Protein AF-A0A7C4WI22-F1 (afdb_monomer_lite)

Foldseek 3Di:
DDDPQDWLLQALQWDADPVGNQKTAGCDPVDPRHRHIDGRRHRDDPPGDGNPPPDAQWKQFPVVRDTDGPVCVVVVQQTWIWGPPVPDDPVPTDIDHDHDD

Secondary structure (DSSP, 8-state):
-------GGGBTTEEEETTEEEEEEE--TTSTTTT-EEETTSPP-TT--B----S--EEEETTTTEEEEGGGGGGGTTSEEEE--TTS-GGG--EEE----

Sequence (101 aa):
MSALSECCKDCNYWLPLDVLPMIGECRNIKSRNFGKVAFQDDVPCECFVERCFSGTEFYWCKDCQTTVYYEDLKMHKGHKVFIETSTLPIEDIVEYTFAGD

Structure (mmCIF, N/CA/C/O backbone):
data_AF-A0A7C4WI22-F1
#
_entry.id   AF-A0A7C4WI22-F1
#
loop_
_atom_site.group_PDB
_atom_site.id
_atom_site.type_symbol
_atom_site.label_atom_id
_atom_site.label_alt_id
_atom_site.label_comp_id
_atom_site.label_asym_id
_atom_site.label_entity_id
_atom_site.label_seq_id
_atom_site.pdbx_PDB_ins_code
_atom_site.Cartn_x
_atom_site.Cartn_y
_atom_site.Cartn_z
_atom_site.occupancy
_atom_site.B_iso_or_equiv
_atom_site.auth_seq_id
_atom_site.auth_comp_id
_atom_site.auth_asym_id
_atom_site.auth_atom_id
_atom_site.pdbx_PDB_model_num
ATOM 1 N N . MET A 1 1 ? -27.569 -5.154 -5.835 1.00 37.91 1 MET A N 1
ATOM 2 C CA . MET A 1 1 ? -26.599 -4.482 -4.950 1.00 37.91 1 MET A CA 1
ATOM 3 C C . MET A 1 1 ? -25.571 -5.532 -4.577 1.00 37.91 1 MET A C 1
ATOM 5 O O . MET A 1 1 ? -25.855 -6.354 -3.718 1.00 37.91 1 MET A O 1
ATOM 9 N N . SER A 1 2 ? -24.474 -5.623 -5.325 1.00 38.50 2 SER A N 1
ATOM 10 C CA . SER A 1 2 ? -23.427 -6.605 -5.037 1.00 38.50 2 SER A CA 1
ATOM 11 C C . SER A 1 2 ? -22.581 -6.043 -3.904 1.00 38.50 2 SER A C 1
ATOM 13 O O . SER A 1 2 ? -21.909 -5.037 -4.104 1.00 38.50 2 SER A O 1
ATOM 15 N N . ALA A 1 3 ? -22.674 -6.633 -2.712 1.00 43.56 3 ALA A N 1
ATOM 16 C CA . ALA A 1 3 ? -21.692 -6.383 -1.669 1.00 43.56 3 ALA A CA 1
ATOM 17 C C . ALA A 1 3 ? -20.350 -6.876 -2.218 1.00 43.56 3 ALA A C 1
ATOM 19 O O . ALA A 1 3 ? -20.193 -8.070 -2.475 1.00 43.56 3 ALA A O 1
ATOM 20 N N . LEU A 1 4 ? -19.435 -5.954 -2.510 1.00 52.62 4 LEU A N 1
ATOM 21 C CA . LEU A 1 4 ? -18.050 -6.316 -2.773 1.00 52.62 4 LEU A CA 1
ATOM 22 C C . LEU A 1 4 ? -17.564 -7.022 -1.504 1.00 52.62 4 LEU A C 1
ATOM 24 O O . LEU A 1 4 ? -17.686 -6.474 -0.412 1.00 52.62 4 LEU A O 1
ATOM 28 N N . SER A 1 5 ? -17.144 -8.279 -1.631 1.00 61.59 5 SER A N 1
ATOM 29 C CA . SER A 1 5 ? -16.583 -9.019 -0.505 1.00 61.59 5 SER A CA 1
ATOM 30 C C . SER A 1 5 ? -15.273 -8.337 -0.132 1.00 61.59 5 SER A C 1
ATOM 32 O O . SER A 1 5 ? -14.318 -8.431 -0.896 1.00 61.59 5 SER A O 1
ATOM 34 N N . GLU A 1 6 ? -15.244 -7.637 1.000 1.00 83.00 6 GLU A N 1
ATOM 35 C CA . GLU A 1 6 ? -14.023 -7.026 1.525 1.00 83.00 6 GLU A CA 1
ATOM 36 C C . GLU A 1 6 ? -12.975 -8.126 1.725 1.00 83.00 6 GLU A C 1
ATOM 38 O O . GLU A 1 6 ? -13.267 -9.168 2.322 1.00 83.00 6 GLU A O 1
ATOM 43 N N . CYS A 1 7 ? -11.766 -7.920 1.207 1.00 90.38 7 CYS A N 1
ATOM 44 C CA . CYS A 1 7 ? -10.666 -8.864 1.370 1.00 90.38 7 CYS A CA 1
ATOM 45 C C . CYS A 1 7 ? -9.367 -8.164 1.765 1.00 90.38 7 CYS A C 1
ATOM 47 O O . CYS A 1 7 ? -9.239 -6.940 1.684 1.00 90.38 7 CYS A O 1
ATOM 49 N N . CYS A 1 8 ? -8.393 -8.935 2.249 1.00 90.00 8 CYS A N 1
ATOM 50 C CA . CYS A 1 8 ? -7.143 -8.393 2.774 1.00 90.00 8 CYS A CA 1
ATOM 51 C C . CYS A 1 8 ? -6.425 -7.460 1.789 1.00 90.00 8 CYS A C 1
ATOM 53 O O . CYS A 1 8 ? -5.881 -6.450 2.228 1.00 90.00 8 CYS A O 1
ATOM 55 N N . LYS A 1 9 ? -6.469 -7.729 0.477 1.00 87.50 9 LYS A N 1
ATOM 56 C CA . LYS A 1 9 ? -5.838 -6.870 -0.547 1.00 87.50 9 LYS A CA 1
ATOM 57 C C . LYS A 1 9 ? -6.433 -5.470 -0.646 1.00 87.50 9 LYS A C 1
ATOM 59 O O . LYS A 1 9 ? -5.744 -4.541 -1.071 1.00 87.50 9 LYS A O 1
ATOM 64 N N . ASP A 1 10 ? -7.684 -5.334 -0.226 1.00 87.44 10 ASP A N 1
ATOM 65 C CA . ASP A 1 10 ? -8.412 -4.075 -0.187 1.00 87.44 10 ASP A CA 1
ATOM 66 C C . ASP A 1 10 ? -8.132 -3.330 1.119 1.00 87.44 10 ASP A C 1
ATOM 68 O O . ASP A 1 10 ? -8.744 -2.307 1.370 1.00 87.44 10 ASP A O 1
ATOM 72 N N . CYS A 1 11 ? -7.229 -3.811 1.980 1.00 87.31 11 CYS A N 1
ATOM 73 C CA . CYS A 1 11 ? -6.831 -3.111 3.196 1.00 87.31 11 CYS A CA 1
ATOM 74 C C . CYS A 1 11 ? -5.664 -2.157 2.912 1.00 87.31 11 CYS A C 1
ATOM 76 O O . CYS A 1 11 ? -4.666 -2.533 2.293 1.00 87.31 11 CYS A O 1
ATOM 78 N N . ASN A 1 12 ? -5.719 -0.936 3.447 1.00 86.00 12 ASN A N 1
ATOM 79 C CA . ASN A 1 12 ? -4.648 0.053 3.303 1.00 86.00 12 ASN A CA 1
ATOM 80 C C . ASN A 1 12 ? -3.288 -0.459 3.817 1.00 86.00 12 ASN A C 1
ATOM 82 O O . ASN A 1 12 ? -2.239 -0.092 3.299 1.00 86.00 12 ASN A O 1
ATOM 86 N N . TYR A 1 13 ? -3.311 -1.350 4.810 1.00 87.12 13 TYR A N 1
ATOM 87 C CA . TYR A 1 13 ? -2.118 -1.916 5.444 1.00 87.12 13 TYR A CA 1
ATOM 88 C C . TYR A 1 13 ? -1.639 -3.234 4.826 1.00 87.12 13 TYR A C 1
ATOM 90 O O . TYR A 1 13 ? -0.800 -3.913 5.420 1.00 87.12 13 TYR A O 1
ATOM 98 N N . TRP A 1 14 ? -2.194 -3.628 3.683 1.00 87.56 14 TRP A N 1
ATOM 99 C CA . TRP A 1 14 ? -1.770 -4.815 2.956 1.00 87.56 14 TRP A CA 1
ATOM 100 C C . TRP A 1 14 ? -0.560 -4.538 2.076 1.00 87.56 14 TRP A C 1
ATOM 102 O O . TRP A 1 14 ? -0.648 -3.736 1.146 1.00 87.56 14 TRP A O 1
ATOM 112 N N . LEU A 1 15 ? 0.544 -5.240 2.313 1.00 86.75 15 LEU A N 1
ATOM 113 C CA . LEU A 1 15 ? 1.711 -5.179 1.440 1.00 86.75 15 LEU A CA 1
ATOM 114 C C . LEU A 1 15 ? 1.877 -6.521 0.711 1.00 86.75 15 LEU A C 1
ATOM 116 O O . LEU A 1 15 ? 2.206 -7.502 1.375 1.00 86.75 15 LEU A O 1
ATOM 120 N N . PRO A 1 16 ? 1.644 -6.611 -0.611 1.00 88.62 16 PRO A N 1
ATOM 121 C CA . PRO A 1 16 ? 1.907 -7.842 -1.355 1.00 88.62 16 PRO A CA 1
ATOM 122 C C . PRO A 1 16 ? 3.401 -8.200 -1.317 1.00 88.62 16 PRO A C 1
ATOM 124 O O . PRO A 1 16 ? 4.252 -7.317 -1.272 1.00 88.62 16 PRO A O 1
ATOM 127 N N . LEU A 1 17 ? 3.721 -9.495 -1.350 1.00 81.38 17 LEU A N 1
ATOM 128 C CA . LEU A 1 17 ? 5.098 -9.972 -1.489 1.00 81.38 17 LEU A CA 1
ATOM 129 C C . LEU A 1 17 ? 5.545 -9.889 -2.955 1.00 81.38 17 LEU A C 1
ATOM 131 O O . LEU A 1 17 ? 4.830 -10.360 -3.840 1.00 81.38 17 LEU A O 1
ATOM 135 N N . ASP A 1 18 ? 6.763 -9.398 -3.203 1.00 77.19 18 ASP A N 1
ATOM 136 C CA . ASP A 1 18 ? 7.298 -9.169 -4.559 1.00 77.19 18 ASP A CA 1
ATOM 137 C C . ASP A 1 18 ? 7.275 -10.416 -5.454 1.00 77.19 18 ASP A C 1
ATOM 139 O O . ASP A 1 18 ? 6.994 -10.348 -6.648 1.00 77.19 18 ASP A O 1
ATOM 143 N N . VAL A 1 19 ? 7.571 -11.580 -4.871 1.00 81.19 19 VAL A N 1
ATOM 144 C CA . VAL A 1 19 ? 7.665 -12.852 -5.604 1.00 81.19 19 VAL A CA 1
ATOM 145 C C . VAL A 1 19 ? 6.309 -13.522 -5.828 1.00 81.19 19 VAL A C 1
ATOM 147 O O . VAL A 1 19 ? 6.176 -14.348 -6.729 1.00 81.19 19 VAL A O 1
ATOM 150 N N . LEU A 1 20 ? 5.312 -13.208 -4.996 1.00 85.25 20 LEU A N 1
ATOM 151 C CA . LEU A 1 20 ? 4.006 -13.867 -4.970 1.00 85.25 20 LEU A CA 1
ATOM 152 C C . LEU A 1 20 ? 2.926 -12.839 -4.595 1.00 85.25 20 LEU A C 1
ATOM 154 O O . LEU A 1 20 ? 2.500 -12.804 -3.442 1.00 85.25 20 LEU A O 1
ATOM 158 N N . PRO A 1 21 ? 2.431 -12.039 -5.557 1.00 78.25 21 PRO A N 1
ATOM 159 C CA . PRO A 1 21 ? 1.522 -10.920 -5.277 1.00 78.25 21 PRO A CA 1
ATOM 160 C C . PRO A 1 21 ? 0.146 -11.347 -4.737 1.00 78.25 21 PRO A C 1
ATOM 162 O O . PRO A 1 21 ? -0.598 -10.528 -4.207 1.00 78.25 21 PRO A O 1
ATOM 165 N N . MET A 1 22 ? -0.186 -12.638 -4.834 1.00 88.69 22 MET A N 1
ATOM 166 C CA . MET A 1 22 ? -1.374 -13.251 -4.223 1.00 88.69 22 MET A CA 1
ATOM 167 C C . MET A 1 22 ? -1.270 -13.418 -2.697 1.00 88.69 22 MET A C 1
ATOM 169 O O . MET A 1 22 ? -2.264 -13.740 -2.046 1.00 88.69 22 MET A O 1
ATOM 173 N N . ILE A 1 23 ? -0.074 -13.230 -2.134 1.00 90.75 23 ILE A N 1
ATOM 174 C CA . ILE A 1 23 ? 0.225 -13.288 -0.704 1.00 90.75 23 ILE A CA 1
ATOM 175 C C . ILE A 1 23 ? 0.741 -11.913 -0.293 1.00 90.75 23 ILE A C 1
ATOM 177 O O . ILE A 1 23 ? 1.508 -11.282 -1.019 1.00 90.75 23 ILE A O 1
ATOM 181 N N . GLY A 1 24 ? 0.341 -11.448 0.881 1.00 90.88 24 GLY A N 1
ATOM 182 C CA . GLY A 1 24 ? 0.826 -10.190 1.427 1.00 90.88 24 GLY A CA 1
ATOM 183 C C . GLY A 1 24 ? 0.951 -10.230 2.936 1.00 90.88 24 GLY A C 1
ATOM 184 O O . GLY A 1 24 ? 0.423 -11.118 3.605 1.00 90.88 24 GLY A O 1
ATOM 185 N N . GLU A 1 25 ? 1.695 -9.269 3.461 1.00 91.81 25 GLU A N 1
ATOM 186 C CA . GLU A 1 25 ? 1.937 -9.072 4.879 1.00 91.81 25 GLU A CA 1
ATOM 187 C C . GLU A 1 25 ? 1.053 -7.940 5.413 1.00 91.81 25 GLU A C 1
ATOM 189 O O . GLU A 1 25 ? 0.895 -6.887 4.786 1.00 91.81 25 GLU A O 1
ATOM 194 N N . CYS A 1 26 ? 0.497 -8.126 6.610 1.00 92.44 26 CYS A N 1
ATOM 195 C CA . CYS A 1 26 ? -0.184 -7.046 7.314 1.00 92.44 26 CYS A CA 1
ATOM 196 C C . CYS A 1 26 ? 0.831 -6.111 7.991 1.00 92.44 26 CYS A C 1
ATOM 198 O O . CYS A 1 26 ? 1.548 -6.502 8.914 1.00 92.44 26 CYS A O 1
ATOM 200 N N . ARG A 1 27 ? 0.823 -4.834 7.600 1.00 89.00 27 ARG A N 1
ATOM 201 C CA . ARG A 1 27 ? 1.687 -3.781 8.161 1.00 89.00 27 ARG A CA 1
ATOM 202 C C . ARG A 1 27 ? 1.025 -2.944 9.262 1.00 89.00 27 ARG A C 1
ATOM 204 O O . ARG A 1 27 ? 1.606 -1.973 9.739 1.00 89.00 27 ARG A O 1
ATOM 211 N N . ASN A 1 28 ? -0.185 -3.298 9.700 1.00 90.12 28 ASN A N 1
ATOM 212 C CA . ASN A 1 28 ? -0.883 -2.550 10.745 1.00 90.12 28 ASN A CA 1
ATOM 213 C C . ASN A 1 28 ? -0.369 -2.936 12.140 1.00 90.12 28 ASN A C 1
ATOM 215 O O . ASN A 1 28 ? -0.789 -3.955 12.682 1.00 90.12 28 ASN A O 1
ATOM 219 N N . ILE A 1 29 ? 0.457 -2.089 12.761 1.00 85.56 29 ILE A N 1
ATOM 220 C CA . ILE A 1 29 ? 1.017 -2.307 14.113 1.00 85.56 29 ILE A CA 1
ATOM 221 C C . ILE A 1 29 ? -0.038 -2.484 15.218 1.00 85.56 29 ILE A C 1
ATOM 223 O O . ILE A 1 29 ? 0.269 -3.008 16.285 1.00 85.56 29 ILE A O 1
ATOM 227 N N . LYS A 1 30 ? -1.276 -2.025 14.991 1.00 86.81 30 LYS A N 1
ATOM 228 C CA . LYS A 1 30 ? -2.387 -2.167 15.944 1.00 86.81 30 LYS A CA 1
ATOM 229 C C . LYS A 1 30 ? -3.143 -3.486 15.766 1.00 86.81 30 LYS A C 1
ATOM 231 O O . LYS A 1 30 ? -3.928 -3.850 16.636 1.00 86.81 30 LYS A O 1
ATOM 236 N N . SER A 1 31 ? -2.917 -4.192 14.658 1.00 91.44 31 SER A N 1
ATOM 237 C CA . SER A 1 31 ? -3.544 -5.479 14.372 1.00 91.44 31 SER A CA 1
ATOM 238 C C . SER A 1 31 ? -2.800 -6.624 15.055 1.00 91.44 31 SER A C 1
ATOM 240 O O . SER A 1 31 ? -1.572 -6.665 15.093 1.00 91.44 31 SER A O 1
ATOM 242 N N . ARG A 1 32 ? -3.547 -7.644 15.493 1.00 92.81 32 ARG A N 1
ATOM 243 C CA . ARG A 1 32 ? -2.990 -8.936 15.947 1.00 92.81 32 ARG A CA 1
ATOM 244 C C . ARG A 1 32 ? -2.314 -9.733 14.823 1.00 92.81 32 ARG A C 1
ATOM 246 O O . ARG A 1 32 ? -1.708 -10.780 15.083 1.00 92.81 32 ARG A O 1
ATOM 253 N N . ASN A 1 33 ? -2.454 -9.265 13.586 1.00 92.31 33 ASN A N 1
ATOM 254 C CA . ASN A 1 33 ? -1.862 -9.859 12.399 1.00 92.31 33 ASN A CA 1
ATOM 255 C C . ASN A 1 33 ? -0.630 -9.103 11.895 1.00 92.31 33 ASN A C 1
ATOM 257 O O . ASN A 1 33 ? -0.102 -9.498 10.865 1.00 92.31 33 ASN A O 1
ATOM 261 N N . PHE A 1 34 ? -0.141 -8.078 12.605 1.00 91.19 34 PHE A N 1
ATOM 262 C CA . PHE A 1 34 ? 1.099 -7.385 12.241 1.00 91.19 34 PHE A CA 1
ATOM 263 C C . PHE A 1 34 ? 2.248 -8.372 11.963 1.00 91.19 34 PHE A C 1
ATOM 265 O O . PHE A 1 34 ? 2.531 -9.242 12.791 1.00 91.19 34 PHE A O 1
ATOM 272 N N . GLY A 1 35 ? 2.879 -8.252 10.793 1.00 88.00 35 GLY A N 1
ATOM 273 C CA . GLY A 1 35 ? 3.979 -9.114 10.351 1.00 88.00 35 GLY A CA 1
ATOM 274 C C . GLY A 1 35 ? 3.567 -10.518 9.892 1.00 88.00 35 GLY A C 1
ATOM 275 O O . GLY A 1 35 ? 4.426 -11.314 9.521 1.00 88.00 35 GLY A O 1
ATOM 276 N N . LYS A 1 36 ? 2.273 -10.863 9.925 1.00 93.94 36 LYS A N 1
ATOM 277 C CA . LYS A 1 36 ? 1.774 -12.143 9.410 1.00 93.94 36 LYS A CA 1
ATOM 278 C C . LYS A 1 36 ? 1.417 -12.030 7.938 1.00 93.94 36 LYS A C 1
ATOM 280 O O . LYS A 1 36 ? 0.907 -11.001 7.490 1.00 93.94 36 LYS A O 1
ATOM 285 N N . VAL A 1 37 ? 1.625 -13.137 7.236 1.00 93.00 37 VAL A N 1
ATOM 286 C CA . VAL A 1 37 ? 1.197 -13.315 5.852 1.00 93.00 37 VAL A CA 1
ATOM 287 C C . VAL A 1 37 ? -0.233 -13.843 5.789 1.00 93.00 37 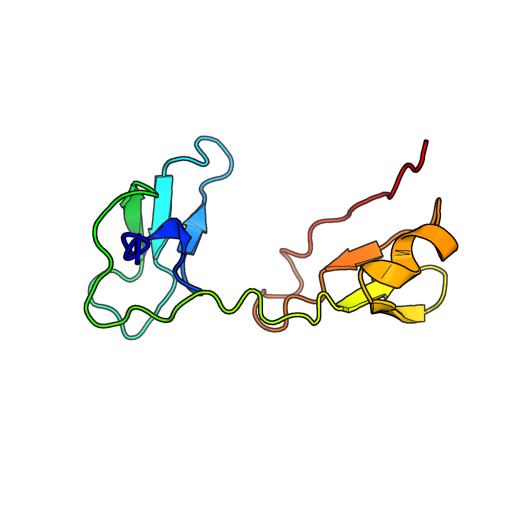VAL A C 1
ATOM 289 O O . VAL A 1 37 ? -0.644 -14.643 6.631 1.00 93.00 37 VAL A O 1
ATOM 292 N N . ALA A 1 38 ? -0.971 -13.412 4.778 1.00 92.25 38 ALA A N 1
ATOM 293 C CA . ALA A 1 38 ? -2.276 -13.952 4.418 1.00 92.25 38 ALA A CA 1
ATOM 294 C C . ALA A 1 38 ? -2.408 -13.990 2.887 1.00 92.25 38 ALA A C 1
ATOM 296 O O . ALA A 1 38 ? -1.543 -13.477 2.165 1.00 92.25 38 ALA A O 1
ATOM 297 N N . PHE A 1 39 ? -3.491 -14.569 2.382 1.00 93.88 39 PHE A N 1
ATOM 298 C CA . PHE A 1 39 ? -3.851 -14.459 0.973 1.00 93.88 39 PHE A CA 1
ATOM 299 C C . PHE A 1 39 ? -4.616 -13.164 0.699 1.00 93.88 39 PHE A C 1
ATOM 301 O O . PHE A 1 39 ? -5.337 -12.646 1.548 1.00 93.88 39 PHE A O 1
ATOM 308 N N . GLN A 1 40 ? -4.482 -12.651 -0.521 1.00 91.62 40 GLN A N 1
ATOM 309 C CA . GLN A 1 40 ? -5.143 -11.421 -0.964 1.00 91.62 40 GLN A CA 1
ATOM 310 C C . GLN A 1 40 ? -6.675 -11.454 -0.788 1.00 91.62 40 GLN A C 1
ATOM 312 O O . GLN A 1 40 ? -7.274 -10.426 -0.481 1.00 91.62 40 GLN A O 1
ATOM 317 N N . ASP A 1 41 ? -7.284 -12.633 -0.947 1.00 92.81 41 ASP A N 1
ATOM 318 C CA . ASP A 1 41 ? -8.733 -12.851 -0.911 1.00 92.81 41 ASP A CA 1
ATOM 319 C C . ASP A 1 41 ? -9.215 -13.341 0.473 1.00 92.81 41 ASP A C 1
ATOM 321 O O . ASP A 1 41 ? -10.388 -13.676 0.638 1.00 92.81 41 ASP A O 1
ATOM 325 N N . ASP A 1 42 ? -8.328 -13.376 1.480 1.00 92.56 42 ASP A N 1
ATOM 326 C CA . ASP A 1 42 ? -8.705 -13.726 2.852 1.00 92.56 42 ASP A CA 1
ATOM 327 C C . ASP A 1 42 ? -9.622 -12.661 3.461 1.00 92.56 42 ASP A C 1
ATOM 329 O O . ASP A 1 42 ? -9.471 -11.457 3.217 1.00 92.56 42 ASP A O 1
ATOM 333 N N . VAL A 1 43 ? -10.537 -13.118 4.320 1.00 91.88 43 VAL A N 1
ATOM 334 C CA . VAL A 1 43 ? -11.432 -12.248 5.091 1.00 91.88 43 VAL A CA 1
ATOM 335 C C . VAL A 1 43 ? -10.591 -11.307 5.963 1.00 91.88 43 VAL A C 1
ATOM 337 O O . VAL A 1 43 ? -9.727 -11.776 6.714 1.00 91.88 43 VAL A O 1
ATOM 340 N N . PRO A 1 44 ? -10.818 -9.987 5.893 1.00 90.19 44 PRO A N 1
ATOM 341 C CA . PRO A 1 44 ? -9.999 -9.030 6.605 1.00 90.19 44 PRO A CA 1
ATOM 342 C C . PRO A 1 44 ? -10.304 -9.049 8.110 1.00 90.19 44 PRO A C 1
ATOM 344 O O . PRO A 1 44 ? -11.390 -9.415 8.555 1.00 90.19 44 PRO A O 1
ATOM 347 N N . CYS A 1 45 ? -9.315 -8.666 8.922 1.00 92.12 45 CYS A N 1
ATOM 348 C CA . CYS A 1 45 ? -9.456 -8.629 10.382 1.00 92.12 45 CYS A CA 1
ATOM 349 C C . CYS A 1 45 ? -10.277 -7.425 10.870 1.00 92.12 45 CYS A C 1
ATOM 351 O O . CYS A 1 45 ? -10.543 -6.493 10.122 1.00 92.12 45 CYS A O 1
ATOM 353 N N . GLU A 1 46 ? -10.557 -7.367 12.172 1.00 91.06 46 GLU A N 1
ATOM 354 C CA . GLU A 1 46 ? -11.277 -6.267 12.825 1.00 91.06 46 GLU A CA 1
ATOM 355 C C . GLU A 1 46 ? -10.599 -4.891 12.683 1.00 91.06 46 GLU A C 1
ATOM 357 O O . GLU A 1 46 ? -11.236 -3.860 12.870 1.00 91.06 46 GLU A O 1
ATOM 362 N N . CYS A 1 47 ? -9.303 -4.870 12.354 1.00 90.25 47 CYS A N 1
ATOM 363 C CA . CYS A 1 47 ? -8.531 -3.654 12.087 1.00 90.25 47 CYS A CA 1
ATOM 364 C C . CYS A 1 47 ? -8.497 -3.283 10.595 1.00 90.25 47 CYS A C 1
ATOM 366 O O . CYS A 1 47 ? -7.583 -2.567 10.171 1.00 90.25 47 CYS A O 1
ATOM 368 N N . PHE A 1 48 ? -9.417 -3.825 9.793 1.00 89.38 48 PHE A N 1
ATOM 369 C CA . PHE A 1 48 ? -9.555 -3.480 8.386 1.00 89.38 48 PHE A CA 1
ATOM 370 C C . PHE A 1 48 ? -9.754 -1.978 8.233 1.00 89.38 48 PHE A C 1
ATOM 372 O O . PHE A 1 48 ? -10.587 -1.362 8.897 1.00 89.38 48 PHE A O 1
ATOM 379 N N . VAL A 1 49 ? -8.959 -1.401 7.346 1.00 85.44 49 VAL A N 1
ATOM 380 C CA . VAL A 1 49 ? -9.165 -0.047 6.860 1.00 85.44 49 VAL A CA 1
ATOM 381 C C . VAL A 1 49 ? -9.216 -0.194 5.364 1.00 85.44 49 VAL A C 1
ATOM 383 O O . VAL A 1 49 ? -8.188 -0.523 4.767 1.00 85.44 49 VAL A O 1
ATOM 386 N N . GLU A 1 50 ? -10.407 -0.002 4.800 1.00 83.12 50 GLU A N 1
ATOM 387 C CA . GLU A 1 50 ? -10.594 -0.008 3.357 1.00 83.12 50 GLU A CA 1
ATOM 388 C C . GLU A 1 50 ? -9.522 0.888 2.743 1.00 83.12 50 GLU A C 1
ATOM 390 O O . GLU A 1 50 ? -9.286 2.026 3.166 1.00 83.12 50 GLU A O 1
ATOM 395 N N . ARG A 1 51 ? -8.795 0.319 1.791 1.00 76.25 51 ARG A N 1
ATOM 396 C CA . ARG A 1 51 ? -7.857 1.029 0.953 1.00 76.25 51 ARG A CA 1
ATOM 397 C C . ARG A 1 51 ? -8.715 1.987 0.159 1.00 76.25 51 ARG A C 1
ATOM 399 O O . ARG A 1 51 ? -9.284 1.639 -0.871 1.00 76.25 51 ARG A O 1
ATOM 406 N N . CYS A 1 52 ? -8.815 3.204 0.673 1.00 55.47 52 CYS A N 1
ATOM 407 C CA . CYS A 1 52 ? -9.378 4.305 -0.066 1.00 55.47 52 CYS A CA 1
ATOM 408 C C . CYS A 1 52 ? -8.478 4.535 -1.279 1.00 55.47 52 CYS A C 1
ATOM 410 O O . CYS A 1 52 ? -7.526 5.309 -1.231 1.00 55.47 52 CYS A O 1
ATOM 412 N N . PHE A 1 53 ? -8.838 3.920 -2.402 1.00 52.22 53 PHE A N 1
ATOM 413 C CA . PHE A 1 53 ? -8.529 4.434 -3.731 1.00 52.22 53 PHE A CA 1
ATOM 414 C C . PHE A 1 53 ? -9.372 5.697 -3.978 1.00 52.22 53 PHE A C 1
ATOM 416 O O . PHE A 1 53 ? -10.039 5.843 -4.999 1.00 52.22 53 PHE A O 1
ATOM 423 N N . SER A 1 54 ? -9.437 6.601 -2.997 1.00 38.19 54 SER A N 1
ATOM 424 C CA . SER A 1 54 ? -10.172 7.848 -3.115 1.00 38.19 54 SER A CA 1
ATOM 425 C C . SER A 1 54 ? -9.331 8.806 -3.950 1.00 38.19 54 SER A C 1
ATOM 427 O O . SER A 1 54 ? -8.606 9.628 -3.404 1.00 38.19 54 SER A O 1
ATOM 429 N N . GLY A 1 55 ? -9.393 8.642 -5.272 1.00 42.03 55 GLY A N 1
ATOM 430 C CA . GLY A 1 55 ? -9.518 9.733 -6.243 1.00 42.03 55 GLY A CA 1
ATOM 431 C C . GLY A 1 55 ? -8.476 10.850 -6.259 1.00 42.03 55 GLY A C 1
ATOM 432 O O . GLY A 1 55 ? -8.745 11.887 -6.854 1.00 42.03 55 GLY A O 1
ATOM 433 N N . THR A 1 56 ? -7.312 10.682 -5.644 1.00 44.91 56 THR A N 1
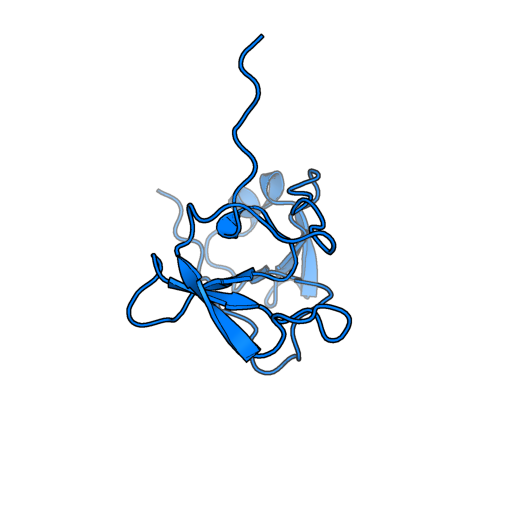ATOM 434 C CA . THR A 1 56 ? -6.205 11.629 -5.771 1.00 44.91 56 THR A CA 1
ATOM 435 C C . THR A 1 56 ? -4.891 10.873 -5.861 1.00 44.91 56 THR A C 1
ATOM 437 O O . THR A 1 56 ? -4.088 10.843 -4.930 1.00 44.91 56 THR A O 1
ATOM 440 N N . GLU A 1 57 ? -4.698 10.195 -6.985 1.00 59.00 57 GLU A N 1
ATOM 441 C CA . GLU A 1 57 ? -3.409 9.624 -7.355 1.00 59.00 57 GLU A CA 1
ATOM 442 C C . GLU A 1 57 ? -2.480 10.783 -7.728 1.00 59.00 57 GLU A C 1
ATOM 444 O O . GLU A 1 57 ? -2.380 11.209 -8.878 1.00 59.00 57 GLU A O 1
ATOM 449 N N . PHE A 1 58 ? -1.897 11.374 -6.694 1.00 65.44 58 PHE A N 1
ATOM 450 C CA . PHE A 1 58 ? -0.864 12.379 -6.795 1.00 65.44 58 PHE A CA 1
ATOM 451 C C . PHE A 1 58 ? 0.462 11.679 -7.094 1.00 65.44 58 PHE A C 1
ATOM 453 O O . PHE A 1 58 ? 0.951 10.854 -6.318 1.00 65.44 58 PHE A O 1
ATOM 460 N N . TYR A 1 59 ? 1.050 12.011 -8.233 1.00 70.88 59 TYR A N 1
ATOM 461 C CA . TYR A 1 59 ? 2.371 11.567 -8.634 1.00 70.88 59 TYR A CA 1
ATOM 462 C C . TYR A 1 59 ? 3.342 12.730 -8.502 1.00 70.88 59 TYR A C 1
ATOM 464 O O . TYR A 1 59 ? 3.094 13.816 -9.014 1.00 70.88 59 TYR A O 1
ATOM 472 N N . TRP A 1 60 ? 4.481 12.516 -7.864 1.00 72.06 60 TRP A N 1
ATOM 473 C CA . TRP A 1 60 ? 5.581 13.463 -7.900 1.00 72.06 60 TRP A CA 1
ATOM 474 C C . TRP A 1 60 ? 6.354 13.308 -9.210 1.00 72.06 60 TRP A C 1
ATOM 476 O O . TRP A 1 60 ? 6.999 12.288 -9.452 1.00 72.06 60 TRP A O 1
ATO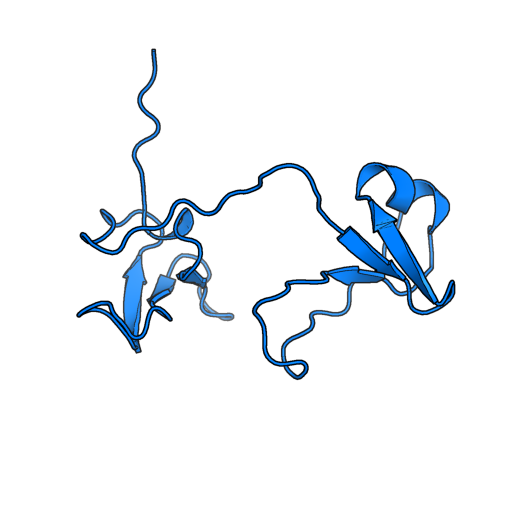M 486 N N . CYS A 1 61 ? 6.315 14.321 -10.069 1.00 76.50 61 CYS A N 1
ATOM 487 C CA . CYS A 1 61 ? 7.136 14.375 -11.270 1.00 76.50 61 CYS A CA 1
ATOM 488 C C . CYS A 1 61 ? 8.508 14.975 -10.937 1.00 76.50 61 CYS A C 1
ATOM 490 O O . CYS A 1 61 ? 8.608 16.149 -10.579 1.00 76.50 61 CYS A O 1
ATOM 492 N N . LYS A 1 62 ? 9.580 14.192 -11.100 1.00 71.56 62 LYS A N 1
ATOM 493 C CA . LYS A 1 62 ? 10.960 14.621 -10.818 1.00 71.56 62 LYS A CA 1
ATOM 494 C C . LYS A 1 62 ? 11.425 15.738 -11.738 1.00 71.56 62 LYS A C 1
ATOM 496 O O . LYS A 1 62 ? 12.062 16.682 -11.283 1.00 71.56 62 LYS A O 1
ATOM 501 N N . ASP A 1 63 ? 11.134 15.596 -13.026 1.00 74.12 63 ASP A N 1
ATOM 502 C CA . ASP A 1 63 ? 11.659 16.490 -14.057 1.00 74.12 63 ASP A CA 1
ATOM 503 C C . ASP A 1 63 ? 10.970 17.857 -14.006 1.00 74.12 63 ASP A C 1
ATOM 505 O O . ASP A 1 63 ? 11.613 18.886 -14.204 1.00 74.12 63 ASP A O 1
ATOM 509 N N . CYS A 1 64 ? 9.681 17.877 -13.656 1.00 78.31 64 CYS A N 1
ATOM 510 C CA . CYS A 1 64 ? 8.910 19.106 -13.467 1.00 78.31 64 CYS A CA 1
ATOM 511 C C . CYS A 1 64 ? 8.931 19.637 -12.025 1.00 78.31 64 CYS A C 1
ATOM 513 O O . CYS A 1 64 ? 8.438 20.736 -11.795 1.00 78.31 64 CYS A O 1
ATOM 515 N N . GLN A 1 65 ? 9.469 18.870 -11.070 1.00 78.25 65 GLN A N 1
ATOM 516 C CA . GLN A 1 65 ? 9.459 19.165 -9.630 1.00 78.25 65 GLN A CA 1
ATOM 517 C C . GLN A 1 65 ? 8.073 19.585 -9.112 1.00 78.25 65 GLN A C 1
ATOM 519 O O . GLN A 1 65 ? 7.934 20.578 -8.399 1.00 78.25 65 GLN A O 1
ATOM 524 N N . THR A 1 66 ? 7.037 18.840 -9.501 1.00 75.38 66 THR A N 1
ATOM 525 C CA . THR A 1 66 ? 5.652 19.122 -9.105 1.00 75.38 66 THR A CA 1
ATOM 526 C C . THR A 1 66 ? 4.866 17.842 -8.883 1.00 75.38 66 THR A C 1
ATOM 528 O O . THR A 1 66 ? 5.123 16.820 -9.523 1.00 75.38 66 THR A O 1
ATOM 531 N N . THR A 1 67 ? 3.867 17.923 -8.011 1.00 73.50 67 THR A N 1
ATOM 532 C CA . THR A 1 67 ? 2.848 16.890 -7.848 1.00 73.50 67 THR A CA 1
ATOM 533 C C . THR A 1 67 ? 1.803 17.037 -8.956 1.00 73.50 67 THR A C 1
ATOM 535 O O . THR A 1 67 ? 1.366 18.152 -9.244 1.00 73.50 67 THR A O 1
ATOM 538 N N . VAL A 1 68 ? 1.423 15.933 -9.595 1.00 72.06 68 VAL A N 1
ATOM 539 C CA . VAL A 1 68 ? 0.465 15.878 -10.708 1.00 72.06 68 VAL A CA 1
ATOM 540 C C . VAL A 1 68 ? -0.601 14.828 -10.440 1.00 72.06 68 VAL A C 1
ATOM 542 O O . VAL A 1 68 ? -0.322 13.820 -9.798 1.00 72.06 68 VAL A O 1
ATOM 545 N N . TYR A 1 69 ? -1.816 15.043 -10.930 1.00 75.50 69 TYR A N 1
ATOM 546 C CA . TYR A 1 69 ? -2.862 14.026 -10.855 1.00 75.50 69 TYR A CA 1
ATOM 547 C C . TYR A 1 69 ? -2.647 12.951 -11.928 1.00 75.50 69 TYR A C 1
ATOM 549 O O . TYR A 1 69 ? -2.025 13.210 -12.960 1.00 75.50 69 TYR A O 1
ATOM 557 N N . TYR A 1 70 ? -3.208 11.756 -11.722 1.00 70.94 70 TYR A N 1
ATOM 558 C CA . TYR A 1 70 ? -3.209 10.682 -12.726 1.00 70.94 70 TYR A CA 1
ATOM 559 C C . TYR A 1 70 ? -3.662 11.153 -14.112 1.00 70.94 70 TYR A C 1
ATOM 561 O O . TYR A 1 70 ? -3.053 10.813 -15.126 1.00 70.94 70 TYR A O 1
ATOM 569 N N . GLU A 1 71 ? -4.717 11.968 -14.155 1.00 71.12 71 GLU A N 1
ATOM 570 C CA . GLU A 1 71 ? -5.292 12.494 -15.395 1.00 71.12 71 GLU A CA 1
ATOM 571 C C . GLU A 1 71 ? -4.280 13.334 -16.196 1.00 71.12 71 GLU A C 1
ATOM 573 O O . GLU A 1 71 ? -4.279 13.295 -17.431 1.00 71.12 71 GLU A O 1
ATOM 578 N N . ASP A 1 72 ? -3.356 13.999 -15.496 1.00 68.88 72 ASP A N 1
ATOM 579 C CA . ASP A 1 72 ? -2.333 14.876 -16.064 1.00 68.88 72 ASP A CA 1
ATOM 580 C C . ASP A 1 72 ? -1.056 14.124 -16.481 1.00 68.88 72 ASP A C 1
ATOM 582 O O . ASP A 1 72 ? -0.217 14.682 -17.193 1.00 68.88 72 ASP A O 1
ATOM 586 N N . LEU A 1 73 ? -0.898 12.835 -16.137 1.00 68.62 73 LEU A N 1
ATOM 587 C CA . LEU A 1 73 ? 0.296 12.046 -16.493 1.00 68.62 73 LEU A CA 1
ATOM 588 C C . LEU A 1 73 ? 0.550 11.981 -18.002 1.00 68.62 73 LEU A C 1
ATOM 590 O O . LEU A 1 73 ? 1.699 11.910 -18.440 1.00 68.62 73 LEU A O 1
ATOM 594 N N . LYS A 1 74 ? -0.507 12.067 -18.815 1.00 71.06 74 LYS A N 1
ATOM 595 C CA . LYS A 1 74 ? -0.392 12.111 -20.282 1.00 71.06 74 LYS A CA 1
ATOM 596 C C . LYS A 1 74 ? 0.410 13.323 -20.766 1.00 71.06 74 LYS A C 1
ATOM 598 O O . LYS A 1 74 ? 1.065 13.233 -21.802 1.00 71.06 74 LYS A O 1
ATOM 603 N N . MET A 1 75 ? 0.387 14.431 -20.021 1.00 71.50 75 MET A N 1
ATOM 604 C CA . MET A 1 75 ? 1.161 15.642 -20.321 1.00 71.50 75 MET A CA 1
ATOM 605 C C . MET A 1 75 ? 2.624 15.534 -19.859 1.00 71.50 75 MET A C 1
ATOM 607 O O . MET A 1 75 ? 3.456 16.332 -20.276 1.00 71.50 75 MET A O 1
ATOM 611 N N . HIS A 1 76 ? 2.951 14.519 -19.054 1.00 72.56 76 HIS A N 1
ATOM 612 C CA . HIS A 1 76 ? 4.285 14.232 -18.520 1.00 72.56 76 HIS A CA 1
ATOM 613 C C . HIS A 1 76 ? 4.893 12.965 -19.160 1.00 72.56 76 HIS A C 1
ATOM 615 O O . HIS A 1 76 ? 5.683 12.252 -18.539 1.00 72.56 76 HIS A O 1
ATOM 621 N N . LYS A 1 77 ? 4.526 12.665 -20.417 1.00 70.44 77 LYS A N 1
ATOM 622 C CA . LYS A 1 77 ? 5.043 11.514 -21.179 1.00 70.44 77 LYS A CA 1
ATOM 623 C C . LYS A 1 77 ? 6.569 11.607 -21.303 1.00 70.44 77 LYS A C 1
ATOM 625 O O . LYS A 1 77 ? 7.094 12.580 -21.837 1.00 70.44 77 LYS A O 1
ATOM 630 N N . GLY A 1 78 ? 7.270 10.577 -20.827 1.00 68.38 78 GLY A N 1
ATOM 631 C CA . GLY A 1 78 ? 8.736 10.534 -20.801 1.00 68.38 78 GLY A CA 1
ATOM 632 C C . GLY A 1 78 ? 9.394 11.179 -19.575 1.00 68.38 78 GLY A C 1
ATOM 633 O O . 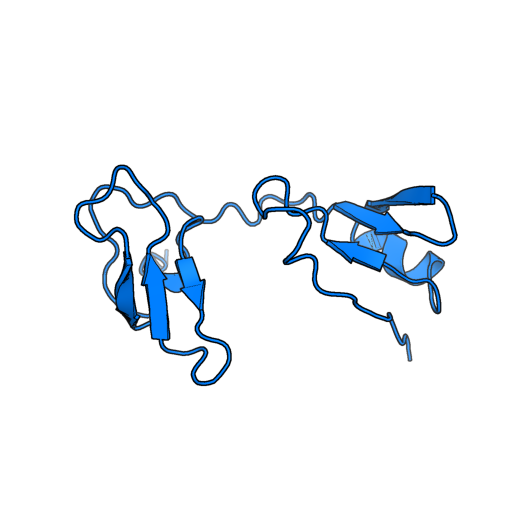GLY A 1 78 ? 10.620 11.164 -19.493 1.00 68.38 78 GLY A O 1
ATOM 634 N N . HIS A 1 79 ? 8.622 11.708 -18.621 1.00 75.38 79 HIS A N 1
ATOM 635 C CA . HIS A 1 79 ? 9.157 12.179 -17.344 1.00 75.38 79 HIS A CA 1
ATOM 636 C C . HIS A 1 79 ? 9.216 11.050 -16.304 1.00 75.38 79 HIS A C 1
ATOM 638 O O . HIS A 1 79 ? 8.431 10.097 -16.333 1.00 75.38 79 HIS A O 1
ATOM 644 N N . LYS A 1 80 ? 10.131 11.186 -15.342 1.00 67.75 80 LYS A N 1
ATOM 645 C CA . LYS A 1 80 ? 10.215 10.350 -14.142 1.00 67.75 80 LYS A CA 1
ATOM 646 C C . LYS A 1 80 ? 9.126 10.770 -13.168 1.00 67.75 80 LYS A C 1
ATOM 648 O O . LYS A 1 80 ? 9.148 11.893 -12.656 1.00 67.75 80 LYS A O 1
ATOM 653 N N . VAL A 1 81 ? 8.193 9.863 -12.905 1.00 69.12 81 VAL A N 1
ATOM 654 C CA . VAL A 1 81 ? 7.077 10.084 -11.985 1.00 69.12 81 VAL A CA 1
ATOM 655 C C . VAL A 1 81 ? 7.105 9.043 -10.872 1.00 69.12 81 VAL A C 1
ATOM 657 O O . VAL A 1 81 ? 7.407 7.871 -11.094 1.00 69.12 81 VAL A O 1
ATOM 660 N N . PHE A 1 82 ? 6.808 9.487 -9.659 1.00 64.75 82 PHE A N 1
ATOM 661 C CA . PHE A 1 82 ? 6.803 8.670 -8.454 1.00 64.75 82 PHE A CA 1
ATOM 662 C C . PHE A 1 82 ? 5.432 8.743 -7.811 1.00 64.75 82 PHE A C 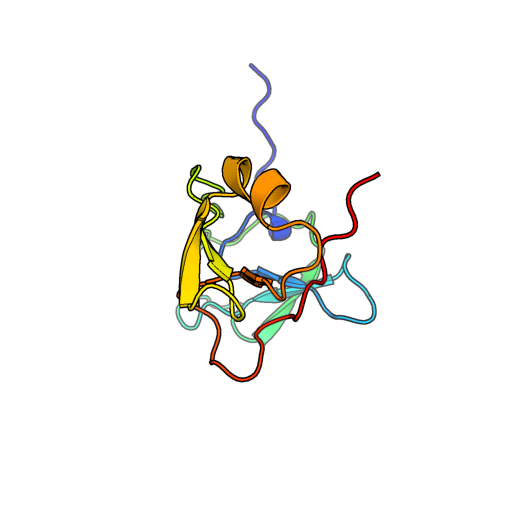1
ATOM 664 O O . PHE A 1 82 ? 4.843 9.816 -7.754 1.00 64.75 82 PHE A O 1
ATOM 671 N N . ILE A 1 83 ? 4.923 7.628 -7.306 1.00 64.44 83 ILE A N 1
ATOM 672 C CA . ILE A 1 83 ? 3.674 7.655 -6.547 1.00 64.44 83 ILE A CA 1
ATOM 673 C C . ILE A 1 83 ? 3.991 8.292 -5.199 1.00 64.44 83 ILE A C 1
ATOM 675 O O . ILE A 1 83 ? 4.823 7.772 -4.454 1.00 64.44 83 ILE A O 1
ATOM 679 N N . GLU A 1 84 ? 3.338 9.406 -4.873 1.00 55.91 84 GLU A N 1
ATOM 680 C CA . GLU A 1 84 ? 3.429 9.972 -3.532 1.00 55.91 84 GLU A CA 1
ATOM 681 C C . GLU A 1 84 ? 2.510 9.160 -2.611 1.00 55.91 84 GLU A C 1
ATOM 683 O O . GLU A 1 84 ? 1.442 9.591 -2.180 1.00 55.91 84 GLU A O 1
ATOM 688 N N . THR A 1 85 ? 2.898 7.916 -2.329 1.00 50.62 85 THR A N 1
ATOM 689 C CA . THR A 1 85 ? 2.290 7.160 -1.240 1.00 50.62 85 THR A CA 1
ATOM 690 C C . THR A 1 85 ? 2.738 7.829 0.049 1.00 50.62 85 THR A C 1
ATOM 692 O O . THR A 1 85 ? 3.832 7.564 0.546 1.00 50.62 85 THR A O 1
ATOM 695 N N . SER A 1 86 ? 1.895 8.687 0.614 1.00 42.12 86 SER A N 1
ATOM 696 C CA . SER A 1 86 ? 2.110 9.418 1.873 1.00 42.12 86 SER A CA 1
ATOM 697 C C . SER A 1 86 ? 2.265 8.520 3.121 1.00 42.12 86 SER A C 1
ATOM 699 O O . SER A 1 86 ? 2.122 8.978 4.252 1.00 42.12 86 SER A O 1
ATOM 701 N N . THR A 1 87 ? 2.573 7.232 2.941 1.00 41.78 87 THR A N 1
ATOM 702 C CA . THR A 1 87 ? 2.728 6.224 3.996 1.00 41.78 87 THR A CA 1
ATOM 703 C C . THR A 1 87 ? 3.888 5.243 3.792 1.00 41.78 87 THR A C 1
ATOM 705 O O . THR A 1 87 ? 4.126 4.444 4.698 1.00 41.78 87 THR A O 1
ATOM 708 N N . LEU A 1 88 ? 4.641 5.294 2.683 1.00 40.81 88 LEU A N 1
ATOM 709 C CA . LEU A 1 88 ? 5.836 4.455 2.530 1.00 40.81 88 LEU A CA 1
ATOM 710 C C . LEU A 1 88 ? 7.091 5.210 3.000 1.00 40.81 88 LEU A C 1
ATOM 712 O O . LEU A 1 88 ? 7.237 6.395 2.686 1.00 40.81 88 LEU A O 1
ATOM 716 N N . PRO A 1 89 ? 8.001 4.568 3.760 1.00 36.88 89 PRO A N 1
ATOM 717 C CA . PRO A 1 89 ? 9.332 5.122 3.967 1.00 36.88 89 PRO A CA 1
ATOM 718 C C . PRO A 1 89 ? 9.969 5.378 2.595 1.00 36.88 89 PRO A C 1
ATOM 720 O O . PRO A 1 89 ? 9.811 4.584 1.673 1.00 36.88 89 PRO A O 1
ATOM 723 N N . ILE A 1 90 ? 10.671 6.507 2.470 1.00 47.28 90 ILE A N 1
ATOM 724 C CA . ILE A 1 90 ? 11.235 7.073 1.223 1.00 47.28 90 ILE A CA 1
ATOM 725 C C . ILE A 1 90 ? 12.074 6.058 0.412 1.00 47.28 90 ILE A C 1
ATOM 727 O O . ILE A 1 90 ? 12.311 6.244 -0.778 1.00 47.28 90 ILE A O 1
ATOM 731 N N . GLU A 1 91 ? 12.500 4.973 1.051 1.00 46.06 91 GLU A N 1
ATOM 732 C CA . GLU A 1 91 ? 13.313 3.893 0.496 1.00 46.06 91 GLU A CA 1
ATOM 733 C C . GLU A 1 91 ? 12.523 2.921 -0.411 1.00 46.06 91 GLU A C 1
ATOM 735 O O . GLU A 1 91 ? 13.140 2.258 -1.238 1.00 46.06 91 GLU A O 1
ATOM 740 N N . ASP A 1 92 ? 11.183 2.902 -0.333 1.00 44.00 92 ASP A N 1
ATOM 741 C CA . ASP A 1 92 ? 10.298 1.999 -1.100 1.00 44.00 92 ASP A CA 1
ATOM 742 C C . ASP A 1 92 ? 9.531 2.708 -2.242 1.00 44.00 92 ASP A C 1
ATOM 744 O O . ASP A 1 92 ? 8.542 2.194 -2.773 1.00 44.00 92 ASP A O 1
ATOM 748 N N . ILE A 1 93 ? 9.956 3.914 -2.637 1.00 52.03 93 ILE A N 1
ATOM 749 C CA . ILE A 1 93 ? 9.329 4.647 -3.746 1.00 52.03 93 ILE A CA 1
ATOM 750 C C . ILE A 1 93 ? 9.639 3.926 -5.067 1.00 52.03 93 ILE A C 1
ATOM 752 O O . ILE A 1 93 ? 10.761 3.968 -5.572 1.00 52.03 93 ILE A O 1
ATOM 756 N N . VAL A 1 94 ? 8.624 3.294 -5.659 1.00 54.25 94 VAL A N 1
ATOM 757 C CA . VAL A 1 94 ? 8.746 2.612 -6.954 1.00 54.25 94 VAL A CA 1
ATOM 758 C C . VAL A 1 94 ? 8.860 3.646 -8.086 1.00 54.25 94 VAL A C 1
ATOM 760 O O . VAL A 1 94 ? 7.973 4.481 -8.276 1.00 54.25 94 VAL A O 1
ATOM 763 N N . GLU A 1 95 ? 9.966 3.601 -8.839 1.00 50.47 95 GLU A N 1
ATOM 764 C CA . GLU A 1 95 ? 10.198 4.436 -10.026 1.00 50.47 95 GLU A CA 1
ATOM 765 C C . GLU A 1 95 ? 9.371 3.910 -11.206 1.00 50.47 95 GLU A C 1
ATOM 767 O O . GLU A 1 95 ? 9.601 2.801 -11.690 1.00 50.47 95 GLU A O 1
ATOM 772 N N . TYR A 1 96 ? 8.439 4.722 -11.709 1.00 54.66 96 TYR A N 1
ATOM 773 C CA . TYR A 1 96 ? 7.705 4.420 -12.935 1.00 54.66 96 TYR A CA 1
ATOM 774 C C . TYR A 1 96 ? 8.122 5.388 -14.044 1.00 54.66 96 TYR A C 1
ATOM 776 O O . TYR A 1 96 ? 8.135 6.608 -13.876 1.00 54.66 96 TYR A O 1
ATOM 784 N N . THR A 1 97 ? 8.453 4.836 -15.213 1.00 50.56 97 THR A N 1
ATOM 785 C CA . THR A 1 97 ? 8.619 5.622 -16.442 1.00 50.56 97 THR A CA 1
ATOM 786 C C . THR A 1 97 ? 7.353 5.463 -17.270 1.00 50.56 97 THR A C 1
ATOM 788 O O . THR A 1 97 ? 7.042 4.359 -17.717 1.00 50.56 97 THR A O 1
ATOM 791 N N . PHE A 1 98 ? 6.601 6.548 -17.460 1.00 44.62 98 PHE A N 1
ATOM 792 C CA . PHE A 1 98 ? 5.358 6.495 -18.224 1.00 44.62 98 PHE A CA 1
ATOM 793 C C . PHE A 1 98 ? 5.654 6.492 -19.730 1.00 44.62 98 PHE A C 1
ATOM 795 O O . PHE A 1 98 ? 6.026 7.518 -20.310 1.00 44.62 98 PHE A O 1
ATOM 802 N N . ALA A 1 99 ? 5.480 5.333 -20.365 1.00 43.44 99 ALA A N 1
ATOM 803 C CA . ALA A 1 99 ? 5.474 5.193 -21.814 1.00 43.44 99 ALA A CA 1
ATOM 804 C C . ALA A 1 99 ? 4.024 5.290 -22.303 1.00 43.44 99 ALA A C 1
ATOM 806 O O . ALA A 1 99 ? 3.249 4.352 -22.151 1.00 43.44 99 ALA A O 1
ATOM 807 N N . GLY A 1 100 ? 3.631 6.442 -22.846 1.00 40.00 100 GLY A N 1
ATOM 808 C CA . GLY A 1 100 ? 2.381 6.512 -23.604 1.00 40.00 100 GLY A CA 1
ATOM 809 C C . GLY A 1 100 ? 2.562 5.840 -24.967 1.00 40.00 100 GLY A C 1
ATOM 810 O O . GLY A 1 100 ? 3.603 6.046 -25.594 1.00 40.00 100 GLY A O 1
ATOM 811 N N . ASP A 1 101 ? 1.558 5.120 -25.455 1.00 39.97 101 ASP A N 1
ATOM 812 C CA . ASP A 1 101 ? 1.392 4.922 -26.902 1.00 39.97 101 ASP A CA 1
ATOM 813 C C . ASP A 1 101 ? 1.042 6.269 -27.560 1.00 39.97 101 ASP A C 1
ATOM 815 O O . ASP A 1 101 ? 0.285 7.070 -26.958 1.00 39.97 101 ASP A O 1
#

pLDDT: mean 72.14, std 18.11, range [36.88, 93.94]

Radius of gyratio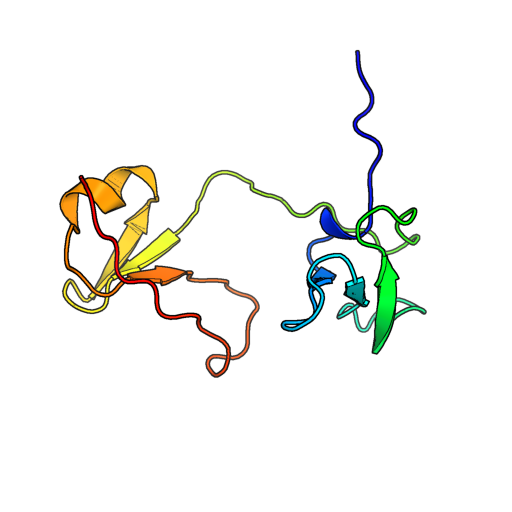n: 16.01 Å; chains: 1; bounding box: 40×34×43 Å